Protein AF-A0A764SIV9-F1 (afdb_monomer_lite)

Organism: Salmonella enterica (NCBI:txid28901)

Radius of gyration: 14.3 Å; chains: 1; bounding box: 28×27×34 Å

Sequence (43 aa):
KRDDSSRRIDIPYGGYEIKTITHPHFGDKPVKVFAIKVNIGTE

pLDDT: mean 85.4, std 11.62, range [47.47, 96.12]

Foldseek 3Di:
DVPPCVPDDDFDFPAWDWDFDQDVVVHRDTDTDTHTDGDDDDD

Structure (mmCIF, N/CA/C/O backbone):
data_AF-A0A764SIV9-F1
#
_entry.id   AF-A0A764SIV9-F1
#
loop_
_atom_site.group_PDB
_atom_site.id
_atom_site.type_symbol
_atom_site.label_atom_id
_atom_site.label_alt_id
_atom_site.label_comp_id
_atom_site.label_asym_id
_atom_site.label_entity_id
_atom_site.label_seq_id
_atom_site.pdbx_PDB_ins_code
_atom_site.Cartn_x
_atom_site.Cartn_y
_atom_site.Cartn_z
_atom_site.occupancy
_atom_site.B_iso_or_equiv
_atom_site.auth_seq_id
_atom_site.auth_comp_id
_atom_site.auth_asym_id
_atom_site.auth_atom_id
_atom_site.pdbx_PDB_model_num
ATOM 1 N N . LYS A 1 1 ? -3.646 18.782 -16.899 1.00 63.88 1 LYS A N 1
ATOM 2 C CA . LYS A 1 1 ? -3.447 18.060 -18.181 1.00 63.88 1 LYS A CA 1
ATOM 3 C C . LYS A 1 1 ? -3.421 16.566 -17.847 1.00 63.88 1 LYS A C 1
ATOM 5 O O . LYS A 1 1 ? -2.702 16.215 -16.925 1.00 63.88 1 LYS A O 1
ATOM 10 N N . ARG A 1 2 ? -4.294 15.736 -18.438 1.00 63.53 2 ARG A N 1
ATOM 11 C CA . ARG A 1 2 ? -4.502 14.323 -18.028 1.00 63.53 2 ARG A CA 1
ATOM 12 C C . ARG A 1 2 ? -3.390 13.362 -18.491 1.00 63.53 2 ARG A C 1
ATOM 14 O O . ARG A 1 2 ? -3.208 12.331 -17.861 1.00 63.53 2 ARG A O 1
ATOM 21 N N . ASP A 1 3 ? -2.620 13.738 -19.509 1.00 72.06 3 ASP A N 1
ATOM 22 C CA . ASP A 1 3 ? -1.546 12.929 -20.117 1.00 72.06 3 ASP A CA 1
ATOM 23 C C . ASP A 1 3 ? -0.138 13.252 -19.605 1.00 72.06 3 ASP A C 1
ATOM 25 O O . ASP A 1 3 ? 0.853 13.094 -20.319 1.00 72.06 3 ASP A O 1
ATOM 29 N N . ASP A 1 4 ? -0.028 13.746 -18.373 1.00 73.62 4 ASP A N 1
ATOM 30 C CA . ASP A 1 4 ? 1.278 14.084 -17.819 1.00 73.62 4 ASP A CA 1
ATOM 31 C C . ASP A 1 4 ? 2.058 12.811 -17.457 1.00 73.62 4 ASP A C 1
ATOM 33 O O . ASP A 1 4 ? 1.984 12.278 -16.349 1.00 73.62 4 ASP A O 1
ATOM 37 N N . SER A 1 5 ? 2.767 12.292 -18.458 1.00 74.00 5 SER A N 1
ATOM 38 C CA . SER A 1 5 ? 3.525 11.043 -18.380 1.00 74.00 5 SER A CA 1
ATOM 39 C C . SER A 1 5 ? 4.749 11.166 -17.472 1.00 74.00 5 SER A C 1
ATOM 41 O O . SER A 1 5 ? 5.269 10.152 -17.032 1.00 74.00 5 SER A O 1
ATOM 43 N N . SER A 1 6 ? 5.157 12.390 -17.109 1.00 78.38 6 SER A N 1
ATOM 44 C CA . SER A 1 6 ? 6.276 12.631 -16.187 1.00 78.38 6 SER A CA 1
ATOM 45 C C . SER A 1 6 ? 6.007 12.153 -14.754 1.00 78.38 6 SER A C 1
ATOM 47 O O . SER A 1 6 ? 6.936 11.988 -13.973 1.00 78.38 6 SER A O 1
ATOM 49 N N . ARG A 1 7 ? 4.735 11.909 -14.404 1.00 80.88 7 ARG A N 1
ATOM 50 C CA . ARG A 1 7 ? 4.314 11.387 -13.092 1.00 80.88 7 ARG A CA 1
ATOM 51 C C . ARG A 1 7 ? 3.989 9.893 -13.112 1.00 80.88 7 ARG A C 1
ATOM 53 O O . ARG A 1 7 ? 3.519 9.370 -12.101 1.00 80.88 7 ARG A O 1
ATOM 60 N N . ARG A 1 8 ? 4.158 9.219 -14.256 1.00 83.00 8 ARG A N 1
ATOM 61 C CA . ARG A 1 8 ? 3.955 7.770 -14.361 1.00 83.00 8 ARG A CA 1
ATOM 62 C C . ARG A 1 8 ? 5.209 7.049 -13.881 1.00 83.00 8 ARG A C 1
ATOM 64 O O . ARG A 1 8 ? 6.322 7.468 -14.171 1.00 83.00 8 ARG A O 1
ATOM 71 N N . ILE A 1 9 ? 4.997 5.982 -13.118 1.00 84.44 9 ILE A N 1
ATOM 72 C CA . ILE A 1 9 ? 6.053 5.095 -12.637 1.00 84.44 9 ILE A CA 1
ATOM 73 C C . ILE A 1 9 ? 5.800 3.741 -13.295 1.00 84.44 9 ILE A C 1
ATOM 75 O O . ILE A 1 9 ? 4.898 3.009 -12.883 1.00 84.44 9 ILE A O 1
ATOM 79 N N . ASP A 1 10 ? 6.566 3.434 -14.338 1.00 85.06 10 ASP A N 1
ATOM 80 C CA . ASP A 1 10 ? 6.488 2.169 -15.064 1.00 85.06 10 ASP A CA 1
ATOM 81 C C . ASP A 1 10 ? 7.437 1.155 -14.417 1.00 85.06 10 ASP A C 1
ATOM 83 O O . ASP A 1 10 ? 8.650 1.185 -14.618 1.00 85.06 10 ASP A O 1
ATOM 87 N N . ILE A 1 11 ? 6.880 0.267 -13.592 1.00 86.25 11 ILE A N 1
ATOM 88 C CA . ILE A 1 11 ? 7.633 -0.748 -12.845 1.00 86.25 11 ILE A CA 1
ATOM 89 C C . ILE A 1 11 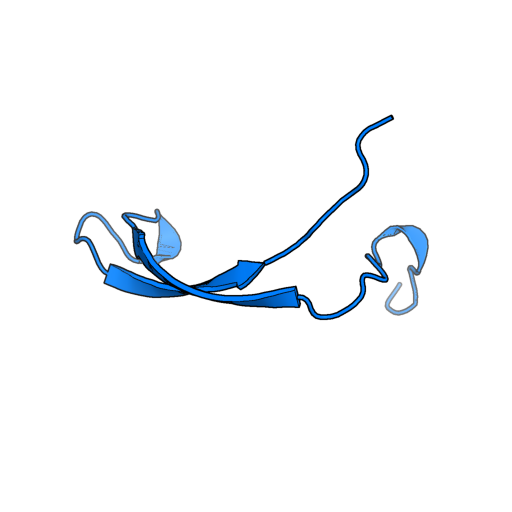? 7.029 -2.143 -13.040 1.00 86.25 11 ILE A C 1
ATOM 91 O O . ILE A 1 11 ? 5.802 -2.285 -13.079 1.00 86.25 11 ILE A O 1
ATOM 95 N N . PRO A 1 12 ? 7.860 -3.198 -13.134 1.00 88.44 12 PRO A N 1
ATOM 96 C CA . PRO A 1 12 ? 7.364 -4.563 -13.207 1.00 88.44 12 PRO A CA 1
ATOM 97 C C . PRO A 1 12 ? 6.671 -4.949 -11.899 1.00 88.44 12 PRO A C 1
ATOM 99 O O . PRO A 1 12 ? 7.130 -4.626 -10.801 1.00 88.44 12 PRO A O 1
ATOM 102 N N . TYR A 1 13 ? 5.562 -5.675 -12.015 1.00 90.00 13 TYR A N 1
ATOM 103 C CA . TYR A 1 13 ? 4.817 -6.139 -10.854 1.00 90.00 13 TYR A CA 1
ATOM 104 C C . TYR A 1 13 ? 5.599 -7.219 -10.093 1.00 90.00 13 TYR A C 1
ATOM 106 O O . TYR A 1 13 ? 5.782 -8.330 -10.585 1.00 90.00 13 TYR A O 1
ATOM 114 N N . GLY A 1 14 ? 6.034 -6.898 -8.872 1.00 89.31 14 GLY A N 1
ATOM 115 C CA . GLY A 1 14 ? 6.798 -7.800 -8.001 1.00 89.31 14 GLY A CA 1
ATOM 116 C C . GLY A 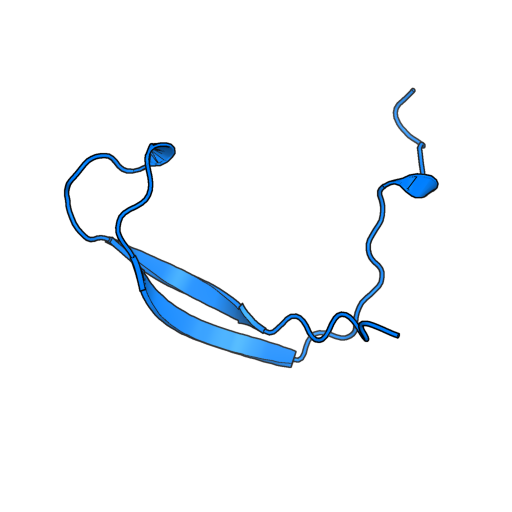1 14 ? 5.955 -8.628 -7.024 1.00 89.31 14 GLY A C 1
ATOM 117 O O . GLY A 1 14 ? 6.509 -9.252 -6.117 1.00 89.31 14 GLY A O 1
ATOM 118 N N . GLY A 1 15 ? 4.625 -8.607 -7.156 1.00 93.94 15 GLY A N 1
ATOM 119 C CA . GLY A 1 15 ? 3.699 -9.208 -6.196 1.00 93.94 15 GLY A CA 1
ATOM 120 C C . GLY A 1 15 ? 3.239 -8.245 -5.098 1.00 93.94 15 GLY A C 1
ATOM 121 O O . GLY A 1 15 ? 3.520 -7.044 -5.119 1.00 93.94 15 GLY A O 1
ATOM 122 N N . TYR A 1 16 ? 2.514 -8.789 -4.121 1.00 94.56 16 TYR A N 1
ATOM 123 C CA . TYR A 1 16 ? 2.011 -8.050 -2.966 1.00 94.56 16 TYR A CA 1
ATOM 124 C C . TYR A 1 16 ? 2.352 -8.758 -1.653 1.00 94.56 16 TYR A C 1
ATOM 126 O O . TYR A 1 16 ? 2.640 -9.955 -1.622 1.00 94.56 16 TYR A O 1
ATOM 134 N N . GLU A 1 17 ? 2.303 -8.016 -0.554 1.00 94.88 17 GLU A N 1
ATOM 135 C CA . GLU A 1 17 ? 2.420 -8.541 0.805 1.00 94.88 17 GLU A CA 1
ATOM 136 C C . GLU A 1 17 ? 1.304 -7.989 1.698 1.00 94.88 17 GLU A C 1
ATOM 138 O O . GLU A 1 17 ? 0.823 -6.874 1.497 1.00 94.88 17 GLU A O 1
ATOM 143 N N . ILE A 1 18 ? 0.875 -8.773 2.687 1.00 95.75 18 ILE A N 1
ATOM 144 C CA . ILE A 1 18 ? -0.125 -8.329 3.660 1.00 95.75 18 ILE A CA 1
ATOM 145 C C . ILE A 1 18 ? 0.613 -7.659 4.814 1.00 95.75 18 ILE A C 1
ATOM 147 O O . ILE A 1 18 ? 1.385 -8.307 5.519 1.00 95.75 18 ILE A O 1
ATOM 151 N N . LYS A 1 19 ? 0.356 -6.369 5.022 1.00 94.31 19 LYS A N 1
ATOM 152 C CA . LYS A 1 19 ? 0.947 -5.572 6.102 1.00 94.31 19 LYS A CA 1
ATOM 153 C C . LYS A 1 19 ? -0.139 -4.973 6.974 1.00 94.31 19 LYS A C 1
ATOM 155 O O . LYS A 1 19 ? -1.232 -4.680 6.504 1.00 94.31 19 LYS A O 1
ATOM 160 N N . THR A 1 20 ? 0.176 -4.770 8.245 1.00 96.06 20 THR A N 1
ATOM 161 C CA . THR A 1 20 ? -0.675 -3.990 9.145 1.00 96.06 20 THR A CA 1
ATOM 162 C C . THR A 1 20 ? -0.046 -2.615 9.292 1.00 96.06 20 THR A C 1
ATOM 164 O O . THR A 1 20 ? 1.084 -2.524 9.766 1.00 96.06 20 THR A O 1
ATOM 167 N N . ILE A 1 21 ? -0.743 -1.566 8.852 1.00 94.44 21 ILE A N 1
ATOM 168 C CA . ILE A 1 21 ? -0.247 -0.185 8.916 1.00 94.44 21 ILE A CA 1
ATOM 169 C C . ILE A 1 21 ? -1.241 0.718 9.640 1.00 94.44 21 ILE A C 1
ATOM 171 O O . ILE A 1 21 ? -2.448 0.478 9.610 1.00 94.44 21 ILE A O 1
ATOM 175 N N . THR A 1 22 ? -0.724 1.792 10.226 1.00 94.19 22 THR A N 1
ATOM 176 C CA . THR A 1 22 ? -1.525 2.942 10.653 1.00 94.19 22 THR A CA 1
ATOM 177 C C . THR A 1 22 ? -1.312 4.045 9.624 1.00 94.19 22 THR A C 1
ATOM 179 O O . THR A 1 22 ? -0.171 4.426 9.365 1.00 94.19 22 THR A O 1
ATOM 182 N N . HIS A 1 23 ? -2.383 4.523 8.990 1.00 92.12 23 HIS A N 1
ATOM 183 C CA . HIS A 1 23 ? -2.301 5.555 7.955 1.00 92.12 23 HIS A CA 1
ATOM 184 C C . HIS A 1 23 ? -3.289 6.682 8.270 1.00 92.12 23 HIS A C 1
ATOM 186 O O . HIS A 1 23 ? -4.442 6.370 8.560 1.00 92.12 23 HIS A O 1
ATOM 192 N N . PRO A 1 24 ? -2.923 7.971 8.120 1.00 92.00 24 PRO A N 1
ATOM 193 C CA . PRO A 1 24 ? -3.827 9.093 8.399 1.00 92.00 24 PRO A CA 1
ATOM 194 C C . PRO A 1 24 ? -5.182 9.005 7.677 1.00 92.00 24 PRO A C 1
ATOM 196 O O . PRO A 1 24 ? -6.209 9.358 8.241 1.00 92.00 24 PRO A O 1
ATOM 199 N N . HIS A 1 25 ? -5.209 8.468 6.451 1.00 91.62 25 HIS A N 1
ATOM 200 C CA . HIS A 1 25 ? -6.459 8.223 5.709 1.00 91.62 25 HIS A CA 1
ATOM 201 C C . HIS A 1 25 ? -7.342 7.098 6.278 1.00 91.62 25 HIS A C 1
ATOM 203 O O . HIS A 1 25 ? -8.539 7.085 6.009 1.00 91.62 25 HIS A O 1
ATOM 209 N N . PHE A 1 26 ? -6.775 6.155 7.035 1.00 87.00 26 PHE A N 1
ATOM 210 C CA . PHE A 1 26 ? -7.503 5.058 7.686 1.00 87.00 26 PHE A CA 1
ATOM 211 C C . PHE A 1 26 ? -7.771 5.326 9.180 1.00 87.00 26 PHE A C 1
ATOM 213 O O . PHE A 1 26 ? -8.484 4.556 9.823 1.00 87.00 26 PHE A O 1
ATOM 220 N N . GLY A 1 27 ? -7.241 6.430 9.717 1.00 90.06 27 GLY A N 1
ATOM 221 C CA . GLY A 1 27 ? -7.319 6.803 11.127 1.00 90.06 27 GLY A CA 1
ATOM 222 C C . GLY A 1 27 ? -6.272 6.105 11.998 1.00 90.06 27 GLY A C 1
ATOM 223 O O . GLY A 1 27 ? -5.347 5.455 11.512 1.00 90.06 27 GLY A O 1
ATOM 224 N N . ASP A 1 28 ? -6.429 6.238 13.313 1.00 90.56 28 ASP A N 1
ATOM 225 C CA . ASP A 1 28 ? -5.437 5.785 14.303 1.00 90.56 28 ASP A CA 1
ATOM 226 C C . ASP A 1 28 ? -5.432 4.269 14.538 1.00 90.56 28 ASP A C 1
ATOM 228 O O . ASP A 1 28 ? -4.573 3.737 15.243 1.00 90.56 28 ASP A O 1
ATOM 232 N N . LYS A 1 29 ? -6.404 3.547 13.971 1.00 92.00 29 LYS A N 1
ATOM 233 C CA . LYS A 1 29 ? -6.500 2.098 14.139 1.00 92.00 29 LYS A CA 1
ATOM 234 C C . LYS A 1 29 ? -5.603 1.393 13.120 1.00 92.00 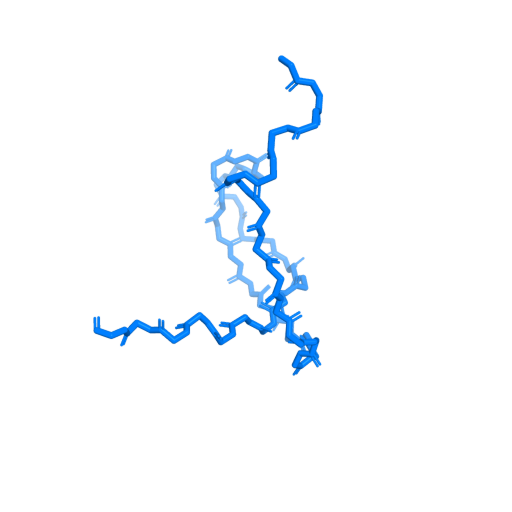29 LYS A C 1
ATOM 236 O O . LYS A 1 29 ? -5.652 1.732 11.939 1.00 92.00 29 LYS A O 1
ATOM 241 N N . PRO A 1 30 ? -4.832 0.376 13.536 1.00 93.88 30 PRO A N 1
ATOM 242 C CA . PRO A 1 30 ? -4.057 -0.432 12.606 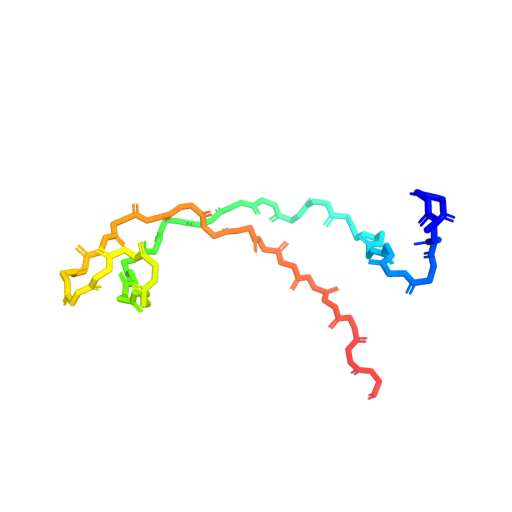1.00 93.88 30 PRO A CA 1
ATOM 243 C C . PRO A 1 30 ? -4.986 -1.206 11.660 1.00 93.88 30 PRO A C 1
ATOM 245 O O . PRO A 1 30 ? -5.903 -1.902 12.102 1.00 93.88 30 PRO A O 1
ATOM 248 N N . VAL A 1 31 ? -4.730 -1.108 10.354 1.00 95.12 31 VAL A N 1
ATOM 249 C CA . VAL A 1 31 ? -5.516 -1.761 9.296 1.00 95.12 31 VAL A CA 1
ATOM 250 C C . VAL A 1 31 ? -4.635 -2.719 8.499 1.00 95.12 31 VAL A C 1
ATOM 252 O O . VAL A 1 31 ? -3.486 -2.408 8.181 1.00 95.12 31 VAL A O 1
ATOM 255 N N . LYS A 1 32 ? -5.180 -3.894 8.159 1.00 96.12 32 LYS A N 1
ATOM 256 C CA . LYS A 1 32 ? -4.534 -4.843 7.241 1.00 96.12 32 LYS A CA 1
ATOM 257 C C . LYS A 1 32 ? -4.705 -4.366 5.802 1.00 96.12 32 LYS A C 1
ATOM 259 O O . LYS A 1 32 ? -5.830 -4.193 5.340 1.00 96.12 32 LYS A O 1
ATOM 264 N N . VAL A 1 33 ? -3.595 -4.197 5.097 1.00 94.50 33 VAL A N 1
ATOM 265 C CA . VAL A 1 33 ? -3.534 -3.725 3.711 1.00 94.50 33 VAL A CA 1
ATOM 266 C C . VAL A 1 33 ? -2.709 -4.676 2.847 1.00 94.50 33 VAL A C 1
ATOM 268 O O . VAL A 1 33 ? -1.861 -5.414 3.351 1.00 94.50 33 VAL A O 1
ATOM 271 N N . PHE A 1 34 ? -2.935 -4.625 1.536 1.00 94.31 34 PHE A N 1
ATOM 272 C CA . PHE A 1 34 ? -2.103 -5.293 0.537 1.00 94.31 34 PHE A CA 1
ATOM 273 C C . PHE A 1 34 ? -1.090 -4.287 -0.020 1.00 94.31 34 PHE A C 1
ATOM 275 O O . PHE A 1 34 ? -1.444 -3.416 -0.813 1.00 94.31 34 PHE A O 1
ATOM 282 N N . ALA A 1 35 ? 0.164 -4.373 0.418 1.00 93.38 35 ALA A N 1
ATOM 283 C CA . ALA A 1 35 ? 1.238 -3.517 -0.068 1.00 93.38 35 ALA A CA 1
ATOM 284 C C . ALA A 1 35 ? 1.841 -4.108 -1.349 1.00 93.38 35 ALA A C 1
ATOM 286 O O . ALA A 1 35 ? 2.267 -5.263 -1.363 1.00 93.38 35 ALA A O 1
ATOM 287 N N . ILE A 1 36 ? 1.874 -3.322 -2.426 1.00 91.75 36 ILE A N 1
ATOM 288 C CA . ILE A 1 36 ? 2.504 -3.714 -3.693 1.00 91.75 36 ILE A CA 1
ATOM 289 C C . ILE A 1 36 ? 4.018 -3.575 -3.545 1.00 91.75 36 ILE A C 1
ATOM 291 O O . ILE A 1 36 ? 4.508 -2.535 -3.100 1.00 91.75 36 ILE A O 1
ATOM 295 N N . LYS A 1 37 ? 4.764 -4.610 -3.938 1.00 89.00 37 LYS A N 1
ATOM 296 C CA . LYS A 1 37 ? 6.226 -4.551 -3.974 1.00 89.00 37 LYS A CA 1
ATOM 297 C C . LYS A 1 37 ? 6.664 -3.710 -5.166 1.00 89.00 37 LYS A C 1
ATOM 299 O O . LYS A 1 37 ? 6.460 -4.105 -6.312 1.00 89.00 37 LYS A O 1
ATOM 304 N N . VAL A 1 38 ? 7.261 -2.559 -4.875 1.00 89.12 38 VAL A N 1
ATOM 305 C CA . VAL A 1 38 ? 7.777 -1.621 -5.873 1.00 89.12 38 VAL A CA 1
ATOM 306 C C . VAL A 1 38 ? 9.290 -1.498 -5.708 1.00 89.12 38 VAL A C 1
ATOM 308 O O . VAL A 1 38 ? 9.770 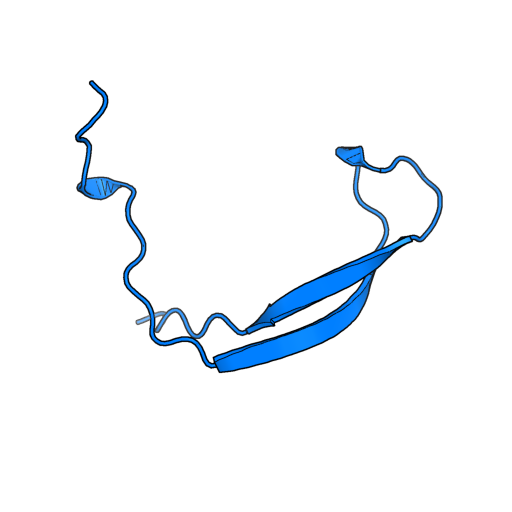-1.051 -4.671 1.00 89.12 38 VAL A O 1
ATOM 311 N N . ASN A 1 39 ? 10.048 -1.923 -6.721 1.00 82.06 39 ASN A N 1
ATOM 312 C CA . ASN A 1 39 ? 11.504 -1.767 -6.763 1.00 82.06 39 ASN A CA 1
ATOM 313 C C . ASN A 1 39 ? 11.825 -0.547 -7.624 1.00 82.06 39 ASN A C 1
ATOM 315 O O . ASN A 1 39 ? 12.109 -0.670 -8.813 1.00 82.06 39 ASN A O 1
ATOM 319 N N . ILE A 1 40 ? 11.715 0.638 -7.032 1.00 78.38 40 ILE A N 1
ATOM 320 C CA . ILE A 1 40 ? 12.214 1.858 -7.663 1.00 78.38 40 ILE A CA 1
ATOM 321 C C . ILE A 1 40 ? 13.726 1.825 -7.466 1.00 78.38 40 ILE A C 1
ATOM 323 O O . ILE A 1 40 ? 14.196 1.911 -6.334 1.00 78.38 40 ILE A O 1
ATOM 327 N N . GLY A 1 41 ? 14.473 1.606 -8.550 1.00 65.56 41 GLY A N 1
AT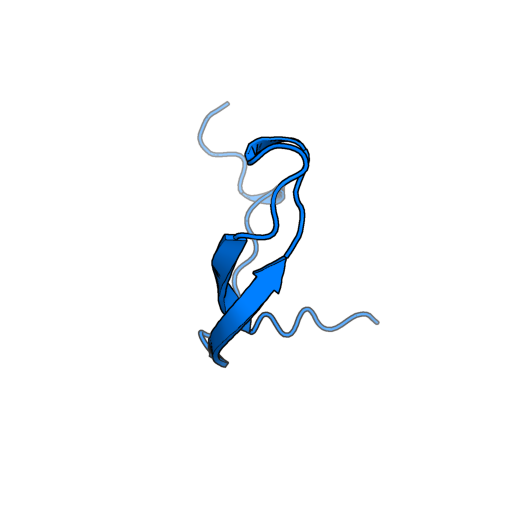OM 328 C CA . GLY A 1 41 ? 15.924 1.734 -8.525 1.00 65.56 41 GLY A CA 1
ATOM 329 C C . GLY A 1 41 ? 16.266 3.162 -8.122 1.00 65.56 41 GLY A C 1
ATOM 330 O O . GLY A 1 41 ? 16.056 4.086 -8.898 1.00 65.56 41 GLY A O 1
ATOM 331 N N . THR A 1 42 ? 16.701 3.353 -6.884 1.00 55.34 42 THR A N 1
ATOM 332 C CA . THR A 1 42 ? 17.336 4.595 -6.457 1.00 55.34 42 THR A CA 1
ATOM 333 C C . THR A 1 42 ? 18.796 4.499 -6.876 1.00 55.34 42 THR A C 1
ATOM 335 O O . THR A 1 42 ? 19.543 3.732 -6.266 1.00 55.34 42 THR A O 1
ATOM 338 N N . GLU A 1 43 ? 19.155 5.194 -7.958 1.00 47.47 43 GLU A N 1
ATOM 339 C CA . GLU A 1 43 ? 20.546 5.597 -8.216 1.00 47.47 43 GLU A CA 1
ATOM 340 C C . GLU A 1 43 ? 21.081 6.464 -7.068 1.00 47.47 43 GLU A C 1
ATOM 342 O O . GLU A 1 43 ? 20.292 7.269 -6.512 1.00 47.47 43 GLU A O 1
#

Secondary structure (DSSP, 8-state):
-TT-GGG--------EEEEEEEETTTEEEEEEEEEE-------